Protein AF-A0A432FIY7-F1 (afdb_monomer)

Radius of gyration: 19.16 Å; Cα contacts (8 Å, |Δi|>4): 61; chains: 1; bounding box: 39×21×58 Å

pLDDT: mean 88.85, std 11.31, range [49.25, 98.19]

Secondary structure (DSSP, 8-state):
--GGGG----HHHHHHHHHHHHHHHHTSSSS---THHHHHHHHTSTTS-HHHHHHHHHHHHHHHHHHHHHHHHHHHHHS-HHHHHHHHHHHHHHHHHHHHHHHHHH-

Structure (mmCIF, N/CA/C/O backbone):
data_AF-A0A432FIY7-F1
#
_entry.id   AF-A0A432FIY7-F1
#
loop_
_atom_site.group_PDB
_atom_site.id
_atom_site.type_symbol
_atom_site.label_atom_id
_atom_site.label_alt_id
_atom_site.label_comp_id
_atom_site.label_asym_id
_atom_site.label_entity_id
_atom_site.label_seq_id
_atom_site.pdbx_PDB_ins_code
_atom_site.Cartn_x
_atom_site.Cartn_y
_atom_site.Cartn_z
_atom_site.occupancy
_atom_site.B_iso_or_equiv
_atom_site.auth_seq_id
_atom_site.auth_comp_id
_atom_site.auth_asym_id
_atom_site.auth_atom_id
_atom_site.pdbx_PDB_model_num
ATOM 1 N N . MET A 1 1 ? 0.737 10.890 -30.891 1.00 49.25 1 MET A N 1
ATOM 2 C CA . MET A 1 1 ? 1.414 11.266 -29.639 1.00 49.25 1 MET A CA 1
ATOM 3 C C . MET A 1 1 ? 2.143 10.033 -29.166 1.00 49.25 1 MET A C 1
ATOM 5 O O . MET A 1 1 ? 1.482 9.099 -28.725 1.00 49.25 1 MET A O 1
ATOM 9 N N . ASP A 1 2 ? 3.458 9.990 -29.347 1.00 53.66 2 ASP A N 1
ATOM 10 C CA . ASP A 1 2 ? 4.263 8.933 -28.748 1.00 53.66 2 ASP A CA 1
ATOM 11 C C . ASP A 1 2 ? 4.256 9.147 -27.236 1.00 53.66 2 ASP A C 1
ATOM 13 O O . ASP A 1 2 ? 4.675 10.192 -26.743 1.00 53.66 2 ASP A O 1
ATOM 17 N N . LEU A 1 3 ? 3.757 8.163 -26.484 1.00 52.94 3 LEU A N 1
ATOM 18 C CA . LEU A 1 3 ? 3.753 8.190 -25.013 1.00 52.94 3 LEU A CA 1
ATOM 19 C C . LEU A 1 3 ? 5.173 8.367 -24.433 1.00 52.94 3 LEU A C 1
ATOM 21 O O . LEU A 1 3 ? 5.328 8.755 -23.277 1.00 52.94 3 LEU A O 1
ATOM 25 N N . TRP A 1 4 ? 6.192 8.134 -25.262 1.00 52.53 4 TRP A N 1
ATOM 26 C CA . TRP A 1 4 ? 7.611 8.351 -25.007 1.00 52.53 4 TRP A CA 1
ATOM 27 C C . TRP A 1 4 ? 7.988 9.815 -24.762 1.00 52.53 4 TRP A C 1
ATOM 29 O O . TRP A 1 4 ? 8.872 10.078 -23.952 1.00 52.53 4 TRP A O 1
ATOM 39 N N . GLU A 1 5 ? 7.297 10.777 -25.382 1.00 57.94 5 GLU A N 1
ATOM 40 C CA . GLU A 1 5 ? 7.574 12.206 -25.159 1.00 57.94 5 GLU A CA 1
ATOM 41 C C . GLU A 1 5 ? 7.098 12.692 -23.779 1.00 57.94 5 GLU A C 1
ATOM 43 O O . GLU A 1 5 ? 7.587 13.700 -23.272 1.00 57.94 5 GLU A O 1
ATOM 48 N N . LEU A 1 6 ? 6.173 11.967 -23.137 1.00 58.25 6 LEU A N 1
ATOM 49 C CA . LEU A 1 6 ? 5.636 12.320 -21.818 1.00 58.25 6 LEU A CA 1
ATOM 50 C C . LEU A 1 6 ? 6.532 11.869 -20.653 1.00 58.25 6 LEU A C 1
ATOM 52 O O . LEU A 1 6 ? 6.399 12.406 -19.553 1.00 58.25 6 LEU A O 1
ATOM 56 N N . PHE A 1 7 ? 7.445 10.913 -20.869 1.00 61.47 7 PHE A N 1
ATOM 57 C CA . PHE A 1 7 ? 8.256 10.313 -19.802 1.00 61.47 7 PHE A CA 1
ATOM 58 C C . PHE A 1 7 ? 9.706 10.038 -20.246 1.00 61.47 7 PHE A C 1
ATOM 60 O O . PHE A 1 7 ? 10.070 8.887 -20.492 1.00 61.47 7 PHE A O 1
ATOM 67 N N . PRO A 1 8 ? 10.573 11.068 -20.306 1.00 59.12 8 PRO A N 1
ATOM 68 C CA . PRO A 1 8 ? 11.963 10.945 -20.745 1.00 59.12 8 PRO A CA 1
ATOM 69 C C . PRO A 1 8 ? 12.857 10.403 -19.615 1.00 59.12 8 PRO A C 1
ATOM 71 O O . PRO A 1 8 ? 13.818 11.046 -19.190 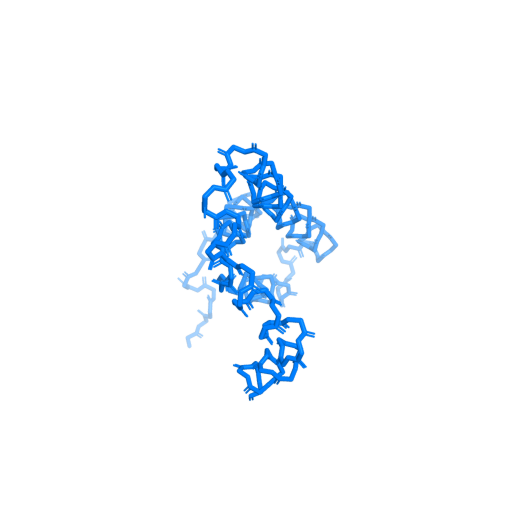1.00 59.12 8 PRO A O 1
ATOM 74 N N . PHE A 1 9 ? 12.519 9.243 -19.055 1.00 64.44 9 PHE A N 1
ATOM 75 C CA . PHE A 1 9 ? 13.321 8.640 -17.996 1.00 64.44 9 PHE A CA 1
ATOM 76 C C . PHE A 1 9 ? 14.420 7.779 -18.612 1.00 64.44 9 PHE A C 1
ATOM 78 O O . PHE A 1 9 ? 14.132 6.835 -19.342 1.00 64.44 9 PHE A O 1
ATOM 85 N N . THR A 1 10 ? 15.684 8.046 -18.280 1.00 67.81 10 THR A N 1
ATOM 86 C CA . THR A 1 10 ? 16.743 7.039 -18.445 1.00 67.81 10 THR A CA 1
ATOM 87 C C . THR A 1 10 ? 16.413 5.811 -17.578 1.00 67.81 10 THR A C 1
ATOM 89 O O . THR A 1 10 ? 15.674 5.952 -16.597 1.00 67.81 10 THR A O 1
ATOM 92 N N . PRO A 1 11 ? 16.923 4.599 -17.886 1.00 70.56 11 PRO A N 1
ATOM 93 C CA . PRO A 1 11 ? 16.581 3.387 -17.133 1.00 70.56 11 PRO A CA 1
ATOM 94 C C . PRO A 1 11 ? 16.740 3.538 -15.610 1.00 70.56 11 PRO A C 1
ATOM 96 O O . PRO A 1 11 ? 15.856 3.172 -14.839 1.00 70.56 11 PRO A O 1
ATOM 99 N N . GLU A 1 12 ? 17.824 4.168 -15.164 1.00 72.56 12 GLU A N 1
ATOM 100 C CA . GLU A 1 12 ? 18.106 4.427 -13.746 1.00 72.56 12 GLU A CA 1
ATOM 101 C C . GLU A 1 12 ? 17.063 5.348 -13.097 1.00 72.56 12 GLU A C 1
ATOM 103 O O . GLU A 1 12 ? 16.543 5.051 -12.018 1.00 72.56 12 GLU A O 1
ATOM 108 N N . VAL A 1 13 ? 16.699 6.439 -13.777 1.00 83.19 13 VAL A N 1
ATOM 109 C CA . VAL A 1 13 ? 15.669 7.375 -13.304 1.00 83.19 13 VAL A CA 1
ATOM 110 C C . VAL A 1 13 ? 14.293 6.705 -13.302 1.00 83.19 13 VAL A C 1
ATOM 112 O O . VAL A 1 13 ? 13.502 6.940 -12.390 1.00 83.19 13 VAL A O 1
ATOM 115 N N . GLY A 1 14 ? 14.021 5.820 -14.264 1.00 88.50 14 GLY A N 1
ATOM 116 C CA . GLY A 1 14 ? 12.774 5.064 -14.343 1.00 88.50 14 GLY A CA 1
ATOM 117 C C . GLY A 1 14 ? 12.592 4.104 -13.165 1.00 88.50 14 GLY A C 1
ATOM 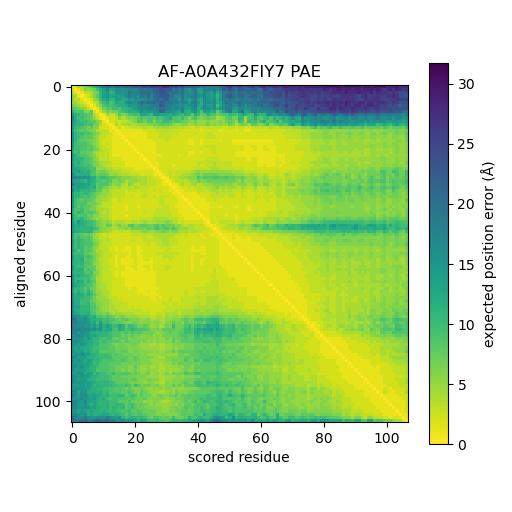118 O O . GLY A 1 14 ? 11.554 4.141 -12.504 1.00 88.50 14 GLY A O 1
ATOM 119 N N . TYR A 1 15 ? 13.603 3.292 -12.837 1.00 92.31 15 TYR A N 1
ATOM 120 C CA . TYR A 1 15 ? 13.536 2.380 -11.685 1.00 92.31 15 TYR A CA 1
ATOM 121 C C . TYR A 1 15 ? 13.423 3.127 -10.348 1.00 92.31 15 TYR A C 1
ATOM 123 O O . TYR A 1 15 ? 12.669 2.717 -9.457 1.00 92.31 15 TYR A O 1
ATOM 131 N N . LEU A 1 16 ? 14.133 4.249 -10.203 1.00 92.88 16 LEU A N 1
ATOM 132 C CA . LEU A 1 16 ? 14.037 5.097 -9.015 1.00 92.88 16 LEU A CA 1
ATOM 133 C C . LEU A 1 16 ? 12.652 5.749 -8.902 1.00 92.88 16 LEU A C 1
ATOM 135 O O . LEU A 1 16 ? 12.044 5.724 -7.830 1.00 92.88 16 LEU A O 1
ATOM 139 N N . GLY A 1 17 ? 12.116 6.267 -10.009 1.00 91.56 17 GLY A N 1
ATOM 140 C CA . GLY A 1 17 ? 10.761 6.808 -10.078 1.00 91.56 17 GLY A CA 1
ATOM 141 C C . GLY A 1 17 ? 9.713 5.767 -9.689 1.00 91.56 17 GLY A C 1
ATOM 142 O O . GLY A 1 17 ? 8.872 6.030 -8.827 1.00 91.56 17 GLY A O 1
ATOM 143 N N . LEU A 1 18 ? 9.826 4.548 -10.229 1.00 94.12 18 LEU A N 1
ATOM 144 C CA . LEU A 1 18 ? 8.964 3.427 -9.859 1.00 94.12 18 LEU A CA 1
ATOM 145 C C . LEU A 1 18 ? 9.044 3.114 -8.363 1.00 94.12 18 LEU A C 1
ATOM 147 O O . LEU A 1 18 ? 8.009 2.882 -7.736 1.00 94.12 18 LEU A O 1
ATOM 151 N N . THR A 1 19 ? 10.245 3.130 -7.785 1.00 95.88 19 THR A N 1
ATOM 152 C CA . THR A 1 19 ? 10.461 2.901 -6.350 1.00 95.88 19 THR A CA 1
ATOM 153 C C . THR A 1 19 ? 9.718 3.947 -5.519 1.00 95.88 19 THR A C 1
ATOM 155 O O . THR A 1 19 ? 8.918 3.595 -4.654 1.00 95.88 19 THR A O 1
ATOM 158 N N . ILE A 1 20 ? 9.918 5.236 -5.801 1.00 95.31 20 ILE A N 1
ATOM 159 C CA . ILE A 1 20 ? 9.298 6.335 -5.045 1.00 95.31 20 ILE A CA 1
ATOM 160 C C . ILE A 1 20 ? 7.773 6.279 -5.160 1.00 95.31 20 ILE A C 1
ATOM 162 O O . ILE A 1 20 ? 7.076 6.292 -4.143 1.00 95.31 20 ILE A O 1
ATOM 166 N N . VAL A 1 21 ? 7.248 6.173 -6.383 1.00 94.12 21 VAL A N 1
ATOM 167 C CA . VAL A 1 21 ? 5.800 6.137 -6.627 1.00 94.12 21 VAL A CA 1
ATOM 168 C C . VAL A 1 21 ? 5.176 4.902 -5.981 1.00 94.12 21 VAL A C 1
ATOM 170 O O . VAL A 1 21 ? 4.151 5.015 -5.309 1.00 94.12 21 VAL A O 1
ATOM 173 N N . SER A 1 22 ? 5.811 3.734 -6.111 1.00 96.06 22 SER A N 1
ATOM 174 C CA . SER A 1 22 ? 5.331 2.504 -5.477 1.00 96.06 22 SER A CA 1
ATOM 175 C C . SER A 1 22 ? 5.375 2.589 -3.959 1.00 96.06 22 SER A C 1
ATOM 177 O O . SER A 1 22 ? 4.431 2.138 -3.320 1.00 96.06 22 SER A O 1
ATOM 179 N N . PHE A 1 23 ? 6.410 3.188 -3.364 1.00 97.19 23 PHE A N 1
ATOM 180 C CA . PHE A 1 23 ? 6.514 3.342 -1.914 1.00 97.19 23 PHE A CA 1
ATOM 181 C C . PHE A 1 23 ? 5.446 4.289 -1.373 1.00 97.19 23 PHE A C 1
ATOM 183 O O . PHE A 1 23 ? 4.598 3.887 -0.580 1.00 97.19 23 PHE A O 1
ATOM 190 N N . PHE A 1 24 ? 5.468 5.546 -1.817 1.00 95.75 24 PHE A N 1
ATOM 191 C CA . PHE A 1 24 ? 4.618 6.594 -1.258 1.00 95.75 24 PHE A CA 1
ATOM 192 C C . PHE A 1 24 ? 3.159 6.428 -1.671 1.00 95.75 24 PHE A C 1
ATOM 194 O O . PHE A 1 24 ? 2.274 6.625 -0.841 1.00 95.75 24 PHE A O 1
ATOM 201 N N . GLY A 1 25 ? 2.893 5.967 -2.898 1.00 94.00 25 GLY A N 1
ATOM 202 C CA . GLY A 1 25 ? 1.540 5.612 -3.323 1.00 94.00 25 GLY A CA 1
ATOM 203 C C . GLY A 1 25 ? 0.948 4.472 -2.491 1.00 94.00 25 GLY A C 1
ATOM 204 O O . GLY A 1 25 ? -0.246 4.464 -2.194 1.00 94.00 25 GLY A O 1
ATOM 205 N N . SER A 1 26 ? 1.798 3.550 -2.035 1.00 95.44 26 SER A N 1
ATOM 206 C CA . SER A 1 26 ? 1.426 2.457 -1.136 1.00 95.44 26 SER A CA 1
ATOM 207 C C . SER A 1 26 ? 1.360 2.836 0.340 1.00 95.44 26 SER A C 1
ATOM 209 O O . SER A 1 26 ? 0.810 2.057 1.119 1.00 95.44 26 SER A O 1
ATOM 211 N N . LEU A 1 27 ? 1.942 3.972 0.733 1.00 95.31 27 LEU A N 1
ATOM 212 C CA . LEU A 1 27 ? 2.013 4.427 2.123 1.00 95.31 27 LEU A CA 1
ATOM 213 C C . LEU A 1 27 ? 0.713 5.115 2.580 1.00 95.31 27 LEU A C 1
ATOM 215 O O . LEU A 1 27 ? 0.554 5.411 3.763 1.00 95.31 27 LEU A O 1
ATOM 219 N N . ILE A 1 28 ? -0.234 5.337 1.665 1.00 91.00 28 ILE A N 1
ATOM 220 C CA . ILE A 1 28 ? -1.558 5.881 1.971 1.00 91.00 28 ILE A CA 1
ATOM 221 C C . ILE A 1 28 ? -2.413 4.797 2.651 1.00 91.00 28 ILE A C 1
ATOM 223 O O . ILE A 1 28 ? -2.647 3.736 2.062 1.00 91.00 28 ILE A O 1
ATOM 227 N N . PRO A 1 29 ? -2.915 5.035 3.877 1.00 86.69 29 PRO A N 1
ATOM 228 C CA . PRO A 1 29 ? -3.818 4.101 4.537 1.00 86.69 29 PRO A CA 1
ATOM 229 C C . PRO A 1 29 ? -5.152 3.965 3.789 1.00 86.69 29 PRO A C 1
ATOM 231 O O . PRO A 1 29 ? -5.709 4.950 3.311 1.00 86.69 29 PRO A O 1
ATOM 234 N N . PHE A 1 30 ? -5.702 2.748 3.771 1.00 81.69 30 PHE A N 1
ATOM 235 C CA . PHE A 1 30 ? -7.026 2.374 3.239 1.00 81.69 30 PHE A CA 1
ATOM 236 C C . PHE A 1 30 ? -7.231 2.494 1.716 1.00 81.69 30 PHE A C 1
ATOM 238 O O . PHE A 1 30 ? -7.812 1.575 1.146 1.00 81.69 30 PHE A O 1
ATOM 245 N N . VAL A 1 31 ? -6.756 3.557 1.054 1.00 85.12 31 VAL A N 1
ATOM 246 C CA . VAL A 1 31 ? -6.936 3.784 -0.396 1.00 85.12 31 VAL A CA 1
ATOM 247 C C . VAL A 1 31 ? -5.581 4.078 -1.055 1.00 85.12 31 VAL A C 1
ATOM 249 O O . VAL A 1 31 ? -5.182 5.237 -1.153 1.00 85.12 31 VAL A O 1
ATOM 252 N N . PRO A 1 32 ? -4.827 3.046 -1.469 1.00 85.44 32 PRO A N 1
ATOM 253 C CA . PRO A 1 32 ? -3.519 3.239 -2.085 1.00 85.44 32 PRO A CA 1
ATOM 254 C C . PRO A 1 32 ? -3.641 3.842 -3.490 1.00 85.44 32 PRO A C 1
ATOM 256 O O . PRO A 1 32 ? -4.569 3.527 -4.236 1.00 85.44 32 PRO A O 1
ATOM 259 N N . ILE A 1 33 ? -2.656 4.650 -3.887 1.00 89.19 33 ILE A N 1
ATOM 260 C CA . ILE A 1 33 ? -2.526 5.091 -5.282 1.00 89.19 33 ILE A CA 1
ATOM 261 C C . ILE A 1 33 ? -2.063 3.890 -6.128 1.00 89.19 33 ILE A C 1
ATOM 263 O O . ILE A 1 33 ? -1.102 3.212 -5.745 1.00 89.19 33 ILE A O 1
ATOM 267 N N . PRO A 1 34 ? -2.709 3.607 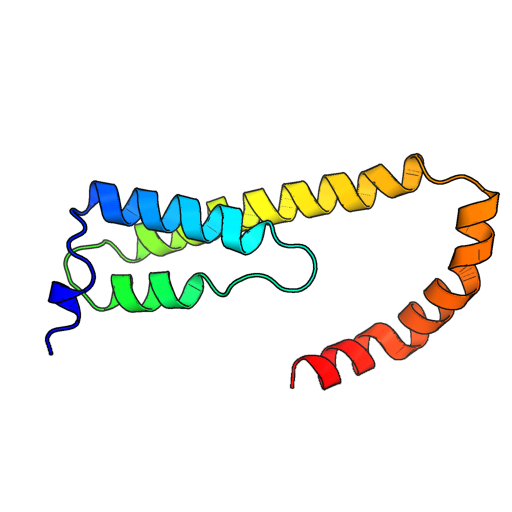-7.274 1.00 88.50 34 PRO A N 1
ATOM 268 C CA . PRO A 1 34 ? -2.435 2.421 -8.080 1.00 88.50 34 PRO A CA 1
ATOM 269 C C . PRO A 1 34 ? -1.105 2.524 -8.851 1.00 88.50 34 PRO A C 1
ATOM 271 O O . PRO A 1 34 ? -1.074 2.867 -10.031 1.00 88.50 34 PRO A O 1
ATOM 274 N N . SER A 1 35 ? 0.012 2.167 -8.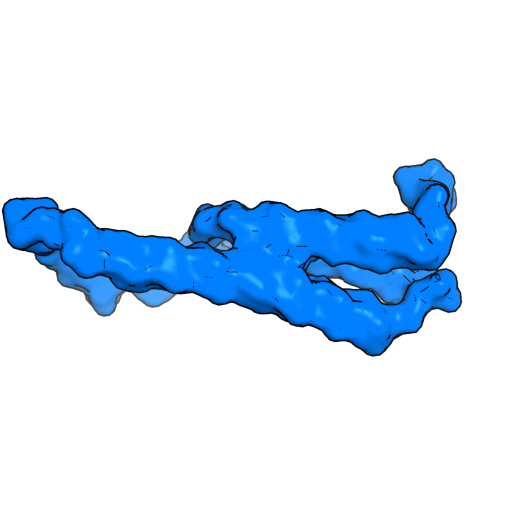208 1.00 90.00 35 SER A N 1
ATOM 275 C CA . SER A 1 35 ? 1.345 2.164 -8.842 1.00 90.00 35 SER A CA 1
ATOM 276 C C . SER A 1 35 ? 1.495 1.140 -9.973 1.00 90.00 35 SER A C 1
ATOM 278 O O . SER A 1 35 ? 2.382 1.283 -10.813 1.00 90.00 35 SER A O 1
ATOM 280 N N . PHE A 1 36 ? 0.614 0.135 -10.046 1.00 90.31 36 PHE A N 1
ATOM 281 C CA . PHE A 1 36 ? 0.635 -0.867 -11.115 1.00 90.31 36 PHE A CA 1
ATOM 282 C C . PHE A 1 36 ? 0.428 -0.253 -12.506 1.00 90.31 36 PHE A C 1
ATOM 284 O O . PHE A 1 36 ? 0.890 -0.832 -13.481 1.00 90.31 36 PHE A O 1
ATOM 291 N N . ILE A 1 37 ? -0.222 0.916 -12.604 1.00 91.62 37 ILE A N 1
ATOM 292 C CA . ILE A 1 37 ? -0.368 1.641 -13.873 1.00 91.62 37 ILE A CA 1
ATOM 293 C C . ILE A 1 37 ? 1.016 2.016 -14.409 1.00 91.62 37 ILE A C 1
ATOM 295 O O . ILE A 1 37 ? 1.307 1.766 -15.573 1.00 91.62 37 ILE A O 1
ATOM 299 N N . LEU A 1 38 ? 1.892 2.531 -13.541 1.00 91.00 38 LEU A N 1
ATOM 300 C CA . LEU A 1 38 ? 3.259 2.896 -13.906 1.00 91.00 38 LEU A CA 1
ATOM 301 C C . LEU A 1 38 ? 4.087 1.660 -14.290 1.00 91.00 38 LEU A C 1
ATOM 303 O O . LEU A 1 38 ? 4.793 1.683 -15.295 1.00 91.00 38 LEU A O 1
ATOM 307 N N . VAL A 1 39 ? 3.953 0.561 -13.538 1.00 93.38 39 VAL A N 1
ATOM 308 C CA . VAL A 1 39 ? 4.592 -0.724 -13.883 1.00 93.38 39 VAL A CA 1
ATOM 309 C C . VAL A 1 39 ? 4.143 -1.193 -15.266 1.00 93.38 39 VAL A C 1
ATOM 311 O O . VAL A 1 39 ? 4.982 -1.542 -16.089 1.00 93.38 39 VAL A O 1
ATOM 314 N N . ALA A 1 40 ? 2.836 -1.167 -15.539 1.00 92.38 40 ALA A N 1
ATOM 315 C CA . ALA A 1 40 ? 2.273 -1.601 -16.811 1.00 92.38 40 ALA A CA 1
ATOM 316 C C . ALA A 1 40 ? 2.789 -0.750 -17.976 1.00 92.38 40 ALA A C 1
ATOM 318 O O . ALA A 1 40 ? 3.204 -1.305 -18.986 1.00 92.38 40 ALA A O 1
ATOM 319 N N . THR A 1 41 ? 2.834 0.578 -17.830 1.00 90.19 41 THR A N 1
ATOM 320 C CA . THR A 1 41 ? 3.361 1.458 -18.885 1.00 90.19 41 THR A CA 1
ATOM 321 C C . THR A 1 41 ? 4.854 1.249 -19.123 1.00 90.19 41 THR A C 1
ATOM 323 O O . THR A 1 41 ? 5.289 1.242 -20.269 1.00 90.19 41 THR A O 1
ATOM 326 N N . MET A 1 42 ? 5.639 1.036 -18.062 1.00 90.00 42 MET A N 1
ATOM 327 C CA . MET A 1 42 ? 7.082 0.793 -18.180 1.00 90.00 42 MET A CA 1
ATOM 328 C C . MET A 1 42 ? 7.400 -0.588 -18.768 1.00 90.00 42 MET A C 1
ATOM 330 O O . MET A 1 42 ? 8.427 -0.741 -19.421 1.00 90.00 42 MET A O 1
ATOM 334 N N . ALA A 1 43 ? 6.523 -1.576 -18.568 1.00 91.25 43 ALA A N 1
ATOM 335 C C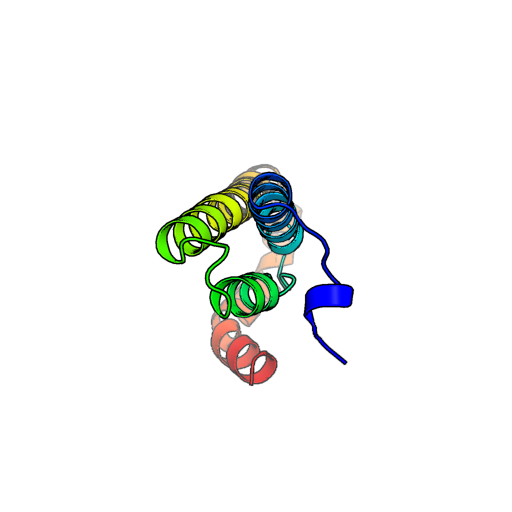A . ALA A 1 43 ? 6.702 -2.946 -19.049 1.00 91.25 43 ALA A CA 1
ATOM 336 C C . ALA A 1 43 ? 6.381 -3.144 -20.544 1.00 91.25 43 ALA A C 1
ATOM 338 O O . ALA A 1 43 ? 6.712 -4.190 -21.092 1.00 91.25 43 ALA A O 1
ATOM 339 N N . VAL A 1 44 ? 5.724 -2.182 -21.205 1.00 88.94 44 VAL A N 1
ATOM 340 C CA . VAL A 1 44 ? 5.382 -2.274 -22.642 1.00 88.94 44 VAL A CA 1
ATOM 341 C C . VAL A 1 44 ? 6.602 -2.040 -23.549 1.00 88.94 44 VAL A C 1
ATOM 343 O O . VAL A 1 44 ? 6.593 -2.468 -24.699 1.00 88.94 44 VAL A O 1
ATOM 346 N N . GLY A 1 45 ? 7.650 -1.372 -23.057 1.00 81.00 45 GLY A N 1
ATOM 347 C CA . GLY A 1 45 ? 8.868 -1.092 -23.823 1.00 81.00 45 GLY A CA 1
ATOM 348 C C . GLY A 1 45 ? 10.006 -2.083 -23.586 1.00 81.00 45 GLY A C 1
ATOM 349 O O . GLY A 1 45 ? 10.030 -2.797 -22.592 1.00 81.00 45 GLY A O 1
ATOM 350 N N . GLU A 1 46 ? 11.015 -2.042 -24.457 1.00 84.88 46 GLU A N 1
ATOM 351 C CA . GLU A 1 46 ? 12.238 -2.859 -24.341 1.00 84.88 46 GLU A CA 1
ATOM 352 C C . GLU A 1 46 ? 13.304 -2.240 -23.414 1.00 84.88 46 GLU A C 1
ATOM 354 O O . GLU A 1 46 ? 14.347 -2.835 -23.159 1.00 84.88 46 GLU A O 1
ATOM 359 N N . GLN A 1 47 ? 13.059 -1.031 -22.899 1.00 86.00 47 GLN A N 1
ATOM 360 C CA . GLN A 1 47 ? 14.026 -0.280 -22.093 1.00 86.00 47 GLN A CA 1
ATOM 361 C C . GLN A 1 47 ? 14.213 -0.846 -20.674 1.00 86.00 47 GLN A C 1
ATOM 363 O O . GLN A 1 47 ? 15.264 -0.646 -20.059 1.00 86.00 47 GLN A O 1
ATOM 368 N N . PHE A 1 48 ? 13.194 -1.516 -20.133 1.00 90.50 48 PHE A N 1
ATOM 369 C CA . PHE A 1 48 ? 13.174 -1.993 -18.755 1.00 90.50 48 PHE A CA 1
ATOM 370 C C . PHE A 1 48 ? 12.991 -3.507 -18.700 1.00 90.50 48 PHE A C 1
ATOM 372 O O . PHE A 1 48 ? 12.187 -4.081 -19.428 1.00 90.50 48 PHE A O 1
ATOM 379 N N . ASP A 1 49 ? 13.697 -4.150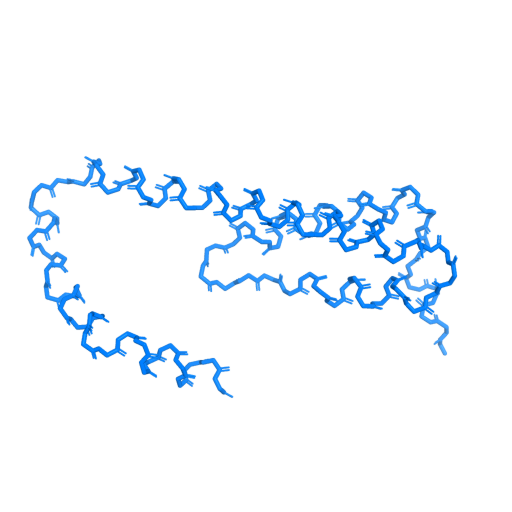 -17.774 1.00 93.44 49 ASP A N 1
ATOM 380 C CA . ASP A 1 49 ? 13.506 -5.564 -17.483 1.00 93.44 49 ASP A CA 1
ATOM 381 C C . ASP A 1 49 ? 12.245 -5.734 -16.623 1.00 93.44 49 ASP A C 1
ATOM 383 O O . ASP A 1 49 ? 12.148 -5.216 -15.505 1.00 93.44 49 ASP A O 1
ATOM 387 N N . ILE A 1 50 ? 11.270 -6.478 -17.143 1.00 93.50 50 ILE A N 1
ATOM 388 C CA . ILE A 1 50 ? 9.988 -6.709 -16.473 1.00 93.50 50 ILE A CA 1
ATOM 389 C C . ILE A 1 50 ? 10.139 -7.402 -15.112 1.00 93.50 50 ILE A C 1
ATOM 391 O O . ILE A 1 50 ? 9.401 -7.084 -14.177 1.00 93.50 50 ILE A O 1
ATOM 395 N N . HIS A 1 51 ? 11.100 -8.314 -14.961 1.00 95.19 51 HIS A N 1
ATOM 396 C CA . HIS A 1 51 ? 11.346 -8.996 -13.695 1.00 95.19 51 HIS A CA 1
ATOM 397 C C . HIS A 1 51 ? 11.864 -8.005 -12.656 1.00 95.19 51 HIS A C 1
ATOM 399 O O . HIS A 1 51 ? 11.387 -8.003 -11.519 1.00 95.19 51 HIS A O 1
ATOM 405 N N . VAL A 1 52 ? 12.777 -7.114 -13.052 1.00 95.50 52 VAL A N 1
ATOM 406 C CA . VAL A 1 52 ? 13.295 -6.056 -12.173 1.00 95.50 52 VAL A CA 1
ATOM 407 C C . VAL A 1 52 ? 12.184 -5.083 -11.776 1.00 95.50 52 VAL A C 1
ATOM 409 O O . VAL A 1 52 ? 12.041 -4.782 -10.589 1.00 95.50 52 VAL A O 1
ATOM 412 N N . LEU A 1 53 ? 11.349 -4.643 -12.726 1.00 95.06 53 LEU A N 1
ATOM 413 C CA . LEU A 1 53 ? 10.205 -3.765 -12.445 1.00 95.06 53 LEU A CA 1
ATOM 414 C C . LEU A 1 53 ? 9.257 -4.383 -11.410 1.00 95.06 53 LEU A C 1
ATOM 416 O O . LEU A 1 53 ? 8.893 -3.729 -10.430 1.00 95.06 53 LEU A O 1
ATOM 420 N N . VAL A 1 54 ? 8.875 -5.649 -11.604 1.00 95.44 54 VAL A N 1
ATOM 421 C CA . VAL A 1 54 ? 7.955 -6.352 -10.701 1.00 95.44 54 VAL A CA 1
ATOM 422 C C . VAL A 1 54 ? 8.579 -6.545 -9.321 1.00 95.44 54 VAL A C 1
ATOM 424 O O . VAL A 1 54 ? 7.899 -6.314 -8.322 1.00 95.44 54 VAL A O 1
ATOM 427 N N . LEU A 1 55 ? 9.862 -6.909 -9.235 1.00 97.56 55 LEU A N 1
ATOM 428 C CA . LEU A 1 55 ? 10.549 -7.081 -7.953 1.00 97.56 55 LEU A CA 1
ATOM 429 C C . LEU A 1 55 ? 10.648 -5.767 -7.174 1.00 97.56 55 LEU A C 1
ATOM 431 O O . LEU A 1 55 ? 10.313 -5.744 -5.989 1.00 97.56 55 LEU A O 1
ATOM 435 N N . ILE A 1 56 ? 11.042 -4.672 -7.830 1.00 96.56 56 ILE A N 1
ATOM 436 C CA . ILE A 1 56 ? 11.099 -3.341 -7.210 1.00 96.56 56 ILE A CA 1
ATOM 437 C C . ILE A 1 56 ? 9.710 -2.936 -6.717 1.00 96.56 56 ILE A C 1
ATOM 439 O O . ILE A 1 56 ? 9.528 -2.635 -5.536 1.00 96.56 56 ILE A O 1
ATOM 443 N N . ALA A 1 57 ? 8.704 -2.980 -7.593 1.00 96.56 57 ALA A N 1
ATOM 444 C CA . ALA A 1 57 ? 7.350 -2.578 -7.239 1.00 96.56 57 ALA A CA 1
ATOM 445 C C . ALA A 1 57 ? 6.786 -3.421 -6.086 1.00 96.56 57 ALA A C 1
ATOM 447 O O . ALA A 1 57 ? 6.204 -2.864 -5.151 1.00 96.56 57 ALA A O 1
ATOM 448 N N . ALA A 1 58 ? 6.984 -4.743 -6.113 1.00 96.81 58 ALA A N 1
ATOM 449 C CA . ALA A 1 58 ? 6.508 -5.654 -5.079 1.00 96.81 58 ALA A CA 1
ATOM 450 C C . ALA A 1 58 ? 7.198 -5.405 -3.733 1.00 96.81 58 ALA A C 1
ATOM 452 O O . ALA A 1 58 ? 6.510 -5.219 -2.726 1.00 96.81 58 ALA A O 1
ATOM 453 N N . LEU A 1 59 ? 8.534 -5.359 -3.701 1.00 98.19 59 LEU A N 1
ATOM 454 C CA . LEU A 1 59 ? 9.300 -5.166 -2.467 1.00 98.19 59 LEU A CA 1
ATOM 455 C C . LEU A 1 59 ? 9.003 -3.809 -1.837 1.00 98.19 59 LEU A C 1
ATOM 457 O O . LEU A 1 59 ? 8.676 -3.725 -0.652 1.00 98.19 59 LEU A O 1
ATOM 461 N N . THR A 1 60 ? 9.049 -2.749 -2.636 1.00 97.00 60 THR A N 1
ATOM 462 C CA . THR A 1 60 ? 8.870 -1.389 -2.143 1.00 97.00 60 THR A CA 1
ATOM 463 C C . THR A 1 60 ? 7.431 -1.128 -1.701 1.00 97.00 60 THR A C 1
ATOM 465 O O . THR A 1 60 ? 7.205 -0.540 -0.640 1.00 97.00 60 THR A O 1
ATOM 468 N N . SER A 1 61 ? 6.442 -1.629 -2.448 1.00 96.81 61 SER A N 1
ATOM 469 C CA . SER A 1 61 ? 5.043 -1.554 -2.017 1.00 96.81 61 SER A CA 1
ATOM 470 C C . SER A 1 61 ? 4.822 -2.345 -0.728 1.00 96.81 61 SER A C 1
ATOM 472 O O . SER A 1 61 ? 4.166 -1.852 0.186 1.00 96.81 61 SER A O 1
ATOM 474 N N . THR A 1 62 ? 5.382 -3.553 -0.620 1.00 96.75 62 THR A N 1
ATOM 475 C CA . THR A 1 62 ? 5.255 -4.392 0.582 1.00 96.75 62 THR A CA 1
ATOM 476 C C . THR A 1 62 ? 5.886 -3.720 1.795 1.00 96.75 62 THR A C 1
ATOM 478 O O . THR A 1 62 ? 5.268 -3.694 2.857 1.00 96.75 62 THR A O 1
ATOM 481 N N . ALA A 1 63 ? 7.057 -3.097 1.639 1.00 97.88 63 ALA A N 1
ATOM 482 C CA . ALA A 1 63 ? 7.703 -2.337 2.704 1.00 97.88 63 ALA A CA 1
ATOM 483 C C . ALA A 1 63 ? 6.795 -1.212 3.234 1.00 97.88 63 ALA A C 1
ATOM 485 O O . ALA A 1 63 ? 6.602 -1.097 4.445 1.00 97.88 63 ALA A O 1
ATOM 486 N N . ALA A 1 64 ? 6.158 -0.441 2.345 1.00 96.75 64 ALA A N 1
ATOM 487 C CA . ALA A 1 64 ? 5.197 0.588 2.744 1.00 96.75 64 ALA A CA 1
ATOM 488 C C . ALA A 1 64 ? 3.993 -0.001 3.505 1.00 96.75 64 ALA A C 1
ATOM 490 O O . ALA A 1 64 ? 3.620 0.503 4.568 1.00 96.75 64 ALA A O 1
ATOM 491 N N . LYS A 1 65 ? 3.422 -1.117 3.025 1.00 95.25 65 LYS A N 1
ATOM 492 C CA . LYS A 1 65 ? 2.311 -1.798 3.718 1.00 95.25 65 LYS A CA 1
ATOM 493 C C . LYS A 1 65 ? 2.732 -2.329 5.085 1.00 95.25 65 LYS A C 1
ATOM 495 O O . LYS A 1 65 ? 1.954 -2.253 6.034 1.00 95.25 65 LYS A O 1
ATOM 500 N N . GLN A 1 66 ? 3.960 -2.817 5.210 1.00 97.06 66 GLN A N 1
ATOM 501 C CA . GLN A 1 66 ? 4.491 -3.315 6.469 1.00 97.06 66 GLN A CA 1
ATOM 502 C C . GLN A 1 66 ? 4.631 -2.194 7.510 1.00 97.06 66 GLN A C 1
ATOM 504 O O . GLN A 1 66 ? 4.315 -2.408 8.681 1.00 97.06 66 GLN A O 1
ATOM 509 N N . ILE A 1 67 ? 5.023 -0.985 7.088 1.00 96.62 67 ILE A N 1
ATOM 510 C CA . ILE A 1 67 ? 5.041 0.205 7.952 1.00 96.62 67 ILE A CA 1
ATOM 511 C C . ILE A 1 67 ? 3.625 0.527 8.440 1.00 96.62 67 ILE A C 1
ATOM 513 O O . ILE A 1 67 ? 3.408 0.624 9.649 1.00 96.62 67 ILE A O 1
ATOM 517 N N . ILE A 1 68 ? 2.645 0.624 7.531 1.00 95.00 68 ILE A N 1
ATOM 518 C CA . ILE A 1 68 ? 1.240 0.879 7.902 1.00 95.00 68 ILE A CA 1
ATOM 519 C C . ILE A 1 68 ? 0.744 -0.187 8.881 1.00 95.00 68 ILE A C 1
ATOM 521 O O . ILE A 1 68 ? 0.102 0.147 9.880 1.00 95.00 68 ILE A O 1
ATOM 525 N N . PHE A 1 69 ? 1.049 -1.461 8.619 1.00 93.88 69 PHE A N 1
ATOM 526 C CA . PHE A 1 69 ? 0.656 -2.570 9.478 1.00 93.88 69 PHE A CA 1
ATOM 527 C C . PHE A 1 69 ? 1.249 -2.427 10.879 1.00 93.88 69 PHE A C 1
ATOM 529 O O . PHE A 1 69 ? 0.500 -2.466 11.852 1.00 93.88 69 PHE A O 1
ATOM 536 N N . TYR A 1 70 ? 2.560 -2.212 11.005 1.00 94.81 70 TYR A N 1
ATOM 537 C CA . TYR A 1 70 ? 3.203 -2.083 12.312 1.00 94.81 70 TYR A CA 1
ATOM 538 C C . TYR A 1 70 ? 2.718 -0.861 13.090 1.00 94.81 70 TYR A C 1
ATOM 540 O O . TYR A 1 70 ? 2.470 -0.975 14.291 1.00 94.81 70 TYR A O 1
ATOM 548 N N . VAL A 1 71 ? 2.517 0.278 12.425 1.00 93.81 71 VAL A N 1
ATOM 549 C CA . VAL A 1 71 ? 1.977 1.487 13.063 1.00 93.81 71 VAL A CA 1
ATOM 550 C C . VAL A 1 71 ? 0.536 1.257 13.522 1.00 93.81 71 VAL A C 1
ATOM 552 O O . VAL A 1 71 ? 0.197 1.550 14.667 1.00 93.81 71 VAL A O 1
ATOM 555 N N . SER A 1 72 ? -0.307 0.667 12.673 1.00 90.75 72 SER A N 1
ATOM 556 C CA . SER A 1 72 ? -1.720 0.419 12.987 1.00 90.75 72 SER A CA 1
ATOM 557 C C . SER A 1 72 ? -1.891 -0.640 14.077 1.00 90.75 72 SER A C 1
ATOM 559 O O . SER A 1 72 ? -2.670 -0.466 15.017 1.00 90.75 72 SER A O 1
ATOM 561 N N . TYR A 1 73 ? -1.145 -1.741 13.976 1.00 90.81 73 TYR A N 1
ATOM 562 C CA . TYR A 1 73 ? -1.176 -2.838 14.937 1.00 90.81 73 TYR A CA 1
ATOM 563 C C . TYR A 1 73 ? -0.564 -2.419 16.277 1.00 90.81 73 TYR A C 1
ATOM 565 O O . TYR A 1 73 ? -1.184 -2.602 17.327 1.00 90.81 73 TYR A O 1
ATOM 573 N N . GLY A 1 74 ? 0.615 -1.791 16.248 1.00 91.31 74 GLY A N 1
ATOM 574 C CA . GLY A 1 74 ? 1.295 -1.269 17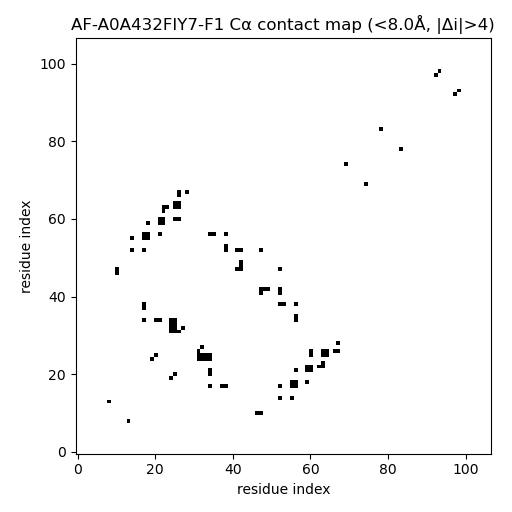.432 1.00 91.31 74 GLY A CA 1
ATOM 575 C C . GLY A 1 74 ? 0.496 -0.166 18.129 1.00 91.31 74 GLY A C 1
ATOM 576 O O . GLY A 1 74 ? 0.389 -0.163 19.358 1.00 91.31 74 GLY A O 1
ATOM 577 N N . GLY A 1 75 ? -0.168 0.701 17.358 1.00 88.94 75 GLY A N 1
ATOM 578 C CA . GLY A 1 75 ? -1.023 1.773 17.869 1.00 88.94 75 GLY A CA 1
ATOM 579 C C . GLY A 1 75 ? -2.136 1.275 18.794 1.00 88.94 75 GLY A C 1
ATOM 580 O O . GLY A 1 75 ? -2.466 1.947 19.770 1.00 88.94 75 GLY A O 1
ATOM 581 N N . ARG A 1 76 ? -2.648 0.049 18.594 1.00 85.44 76 ARG A N 1
ATOM 582 C CA . ARG A 1 76 ? -3.668 -0.558 19.470 1.00 85.44 76 ARG A CA 1
ATOM 583 C C . ARG A 1 76 ? -3.220 -0.675 20.930 1.00 85.44 76 ARG A C 1
ATOM 585 O O . ARG A 1 76 ? -4.066 -0.598 21.823 1.00 85.44 76 ARG A O 1
ATOM 592 N N . LYS A 1 77 ? -1.918 -0.857 21.186 1.00 87.69 77 LYS A N 1
ATOM 593 C CA . LYS A 1 77 ? -1.364 -0.965 22.547 1.00 87.69 77 LYS A CA 1
ATOM 594 C C . LYS A 1 77 ? -1.402 0.371 23.298 1.00 87.69 77 LYS A C 1
ATOM 596 O O . LYS A 1 77 ? -1.490 0.365 24.520 1.00 87.69 77 LYS A O 1
ATOM 601 N N . ILE A 1 78 ? -1.383 1.490 22.574 1.00 91.56 78 ILE A N 1
ATOM 602 C CA . ILE A 1 78 ? -1.347 2.854 23.125 1.00 91.56 78 ILE A CA 1
ATOM 603 C C . ILE A 1 78 ? -2.767 3.361 23.466 1.00 91.56 78 ILE A C 1
ATOM 605 O O . ILE A 1 78 ? -2.940 4.310 24.228 1.00 91.56 78 ILE A O 1
ATOM 609 N N . ILE A 1 79 ? -3.816 2.709 22.952 1.00 91.06 79 ILE A N 1
ATOM 610 C CA . ILE A 1 79 ? -5.215 3.106 23.171 1.00 91.06 79 ILE A CA 1
ATOM 611 C C . ILE A 1 79 ? -5.655 2.822 24.619 1.00 91.06 79 ILE A C 1
ATOM 613 O O . ILE A 1 79 ? -5.500 1.710 25.124 1.00 91.06 79 ILE A O 1
ATOM 617 N N . SER A 1 80 ? -6.299 3.804 25.262 1.00 94.62 80 SER A N 1
ATOM 618 C CA . SER A 1 80 ? -6.856 3.665 26.616 1.00 94.62 80 SER A CA 1
ATOM 619 C C . SER A 1 80 ? -8.046 2.696 26.688 1.00 94.62 80 SER A C 1
ATOM 621 O O . SER A 1 80 ? -8.807 2.535 25.730 1.00 94.62 80 SER A O 1
ATOM 623 N N . GLU A 1 81 ? -8.285 2.103 27.862 1.00 94.19 81 GLU A N 1
ATOM 624 C CA . GLU A 1 81 ? -9.427 1.198 28.089 1.00 94.19 81 GLU A CA 1
ATOM 625 C C . GLU A 1 81 ? -10.788 1.863 27.825 1.00 94.19 81 GLU A C 1
ATOM 627 O O . GLU A 1 81 ? -11.704 1.235 27.287 1.00 94.19 81 GLU A O 1
ATOM 632 N N . LYS A 1 82 ? -10.919 3.164 28.125 1.00 95.50 82 LYS A N 1
ATOM 633 C CA . LYS A 1 82 ? -12.129 3.942 27.816 1.00 95.50 82 LYS A CA 1
ATOM 634 C C . LYS A 1 82 ? -12.390 3.971 26.309 1.00 95.50 82 LYS A C 1
ATOM 636 O O . LYS A 1 82 ? -13.518 3.730 25.880 1.00 95.50 82 LYS A O 1
ATOM 641 N N . THR A 1 83 ? -11.362 4.228 25.501 1.00 93.81 83 THR A N 1
ATOM 642 C CA . THR A 1 83 ? -11.485 4.245 24.037 1.00 93.81 83 THR A CA 1
ATOM 643 C C . THR A 1 83 ? -11.742 2.844 23.487 1.00 93.81 83 THR A C 1
ATOM 645 O O . THR A 1 83 ? -12.633 2.688 22.655 1.00 93.81 83 THR A O 1
ATOM 648 N N . LYS A 1 84 ? -11.077 1.804 24.013 1.00 92.31 84 LYS A N 1
ATOM 649 C CA . LYS A 1 84 ? -11.352 0.405 23.631 1.00 92.31 84 LYS A CA 1
ATOM 650 C C . LYS A 1 84 ? -12.821 0.036 23.842 1.00 92.31 84 LYS A C 1
ATOM 652 O O . LYS A 1 84 ? -13.446 -0.497 22.927 1.00 92.31 84 LYS A O 1
ATOM 657 N N . LYS A 1 85 ? -13.404 0.382 24.999 1.00 95.56 85 LYS A N 1
ATOM 658 C CA . LYS A 1 85 ? -14.834 0.148 25.271 1.00 95.56 85 LYS A CA 1
ATOM 659 C C . LYS A 1 85 ? -15.742 0.898 24.295 1.00 95.56 85 LYS A C 1
ATOM 661 O O . LYS A 1 85 ? -16.705 0.319 23.803 1.00 95.56 85 LYS A O 1
ATOM 666 N N . ARG A 1 86 ? -15.419 2.154 23.966 1.00 94.94 86 ARG A N 1
ATOM 667 C CA . ARG A 1 86 ? -16.182 2.954 22.987 1.00 94.94 86 ARG A CA 1
ATOM 668 C C . ARG A 1 86 ? -16.099 2.404 21.561 1.00 94.94 86 ARG A C 1
ATOM 670 O O . ARG A 1 86 ? -17.037 2.598 20.799 1.00 94.94 86 ARG A O 1
ATOM 677 N N . MET A 1 87 ? -15.0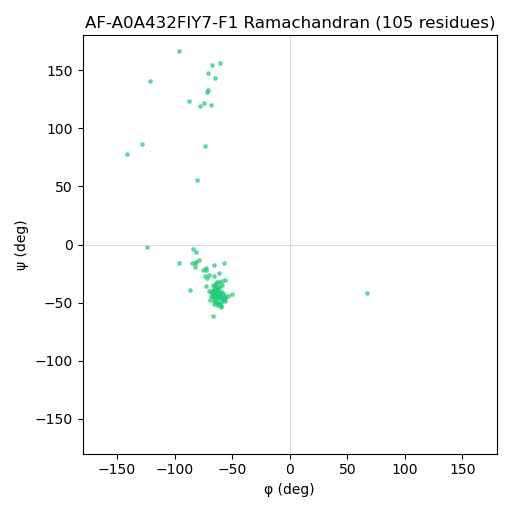21 1.704 21.207 1.00 94.50 87 MET A N 1
ATOM 678 C CA . MET A 1 87 ? -14.854 1.082 19.888 1.00 94.50 87 MET A CA 1
ATOM 679 C C . MET A 1 87 ? -15.570 -0.271 19.746 1.00 94.50 87 MET A C 1
ATOM 681 O O . MET A 1 87 ? -15.748 -0.731 18.620 1.00 94.50 87 MET A O 1
ATOM 685 N N . LEU A 1 88 ? -16.007 -0.912 20.840 1.00 95.25 88 LEU A N 1
ATOM 686 C CA . LEU A 1 88 ? -16.669 -2.228 20.800 1.00 95.25 88 LEU A CA 1
ATOM 687 C C . LEU A 1 88 ? -17.882 -2.295 19.850 1.00 95.25 88 LEU A C 1
ATOM 689 O O . LEU A 1 88 ? -17.971 -3.272 19.104 1.00 95.25 88 LEU A O 1
ATOM 693 N N . PRO A 1 89 ? -18.809 -1.312 19.820 1.00 96.25 89 PRO A N 1
ATOM 694 C CA . PRO A 1 89 ? -19.945 -1.351 18.898 1.00 96.25 89 PRO A CA 1
ATOM 695 C C . PRO A 1 89 ? -19.498 -1.329 17.434 1.00 96.25 89 PRO A C 1
ATOM 697 O O . PRO A 1 89 ? -19.955 -2.147 16.637 1.00 96.25 89 PRO A O 1
ATOM 700 N N . PHE A 1 90 ? -18.539 -0.460 17.102 1.00 94.69 90 PHE A N 1
ATOM 701 C CA . PHE A 1 90 ? -17.966 -0.379 15.761 1.00 94.69 90 PHE A CA 1
ATOM 702 C C . PHE A 1 90 ? -17.257 -1.682 15.375 1.00 94.69 90 PHE A C 1
ATOM 704 O O . PHE A 1 90 ? -17.495 -2.217 14.299 1.00 94.69 90 PHE A O 1
ATOM 711 N N . GLN A 1 91 ? -16.466 -2.267 16.281 1.00 94.31 91 GLN A N 1
ATOM 712 C CA . GLN A 1 91 ? -15.818 -3.561 16.043 1.00 94.31 91 GLN A CA 1
ATOM 713 C C . GLN A 1 91 ? -16.828 -4.677 15.762 1.00 94.31 91 GLN A C 1
ATOM 715 O O . GLN A 1 91 ? -16.596 -5.492 14.874 1.00 94.31 91 GLN A O 1
ATOM 720 N N . ARG A 1 92 ? -17.955 -4.722 16.485 1.00 96.81 92 ARG A N 1
ATOM 721 C CA . ARG A 1 92 ? -19.021 -5.705 16.228 1.00 96.81 92 ARG A CA 1
ATOM 722 C C . ARG A 1 92 ? -19.660 -5.500 14.855 1.00 96.81 92 ARG A C 1
ATOM 724 O O . ARG A 1 92 ? -19.906 -6.486 14.165 1.00 96.81 92 ARG A O 1
ATOM 731 N N . LEU A 1 93 ? -19.892 -4.248 14.458 1.00 96.31 93 LEU A N 1
ATOM 732 C CA . LEU A 1 93 ? -20.438 -3.908 13.144 1.00 96.31 93 LEU A CA 1
ATOM 733 C C . LEU A 1 93 ? -19.489 -4.344 12.019 1.00 96.31 93 LEU A C 1
ATOM 735 O O . LEU A 1 93 ? -19.894 -5.098 11.137 1.00 96.31 93 LEU A O 1
ATOM 739 N N . VAL A 1 94 ? -18.215 -3.947 12.099 1.00 94.38 94 VAL A N 1
ATOM 740 C CA . VAL A 1 94 ? -17.177 -4.320 11.124 1.00 94.38 94 VAL A CA 1
ATOM 741 C C . VAL A 1 94 ? -16.968 -5.835 11.093 1.00 94.38 94 VAL A C 1
ATOM 743 O O . VAL A 1 94 ? -16.833 -6.410 10.022 1.00 94.38 94 VAL A O 1
ATOM 746 N N . LYS A 1 95 ? -17.015 -6.526 12.238 1.00 95.00 95 LYS A N 1
ATOM 747 C CA . LYS A 1 95 ? -16.903 -7.993 12.272 1.00 95.00 95 LYS A CA 1
ATOM 748 C C . LYS A 1 95 ? -18.063 -8.688 11.549 1.00 95.00 95 LYS A C 1
ATOM 750 O O . LYS A 1 95 ? -17.859 -9.758 10.989 1.00 95.00 95 LYS A O 1
ATOM 755 N N . ARG A 1 96 ? -19.268 -8.110 11.578 1.00 96.56 96 ARG A N 1
ATOM 756 C CA . ARG A 1 96 ? -20.468 -8.711 10.976 1.00 96.56 96 ARG A CA 1
ATOM 757 C C . ARG A 1 96 ? -20.637 -8.373 9.495 1.00 96.56 96 ARG A C 1
ATOM 759 O O . ARG A 1 96 ? -21.050 -9.242 8.738 1.00 96.56 96 ARG A O 1
ATOM 766 N N . TYR A 1 97 ? -20.335 -7.138 9.099 1.00 96.81 97 TYR A N 1
ATOM 767 C CA . TYR A 1 97 ? -20.617 -6.630 7.749 1.00 96.81 97 TYR A CA 1
ATOM 768 C C . TYR A 1 97 ? -19.389 -6.097 7.015 1.00 96.81 97 TYR A C 1
ATOM 770 O O . TYR A 1 97 ? -19.507 -5.667 5.878 1.0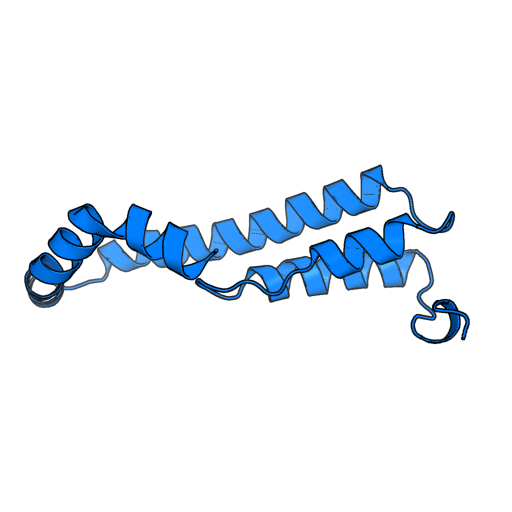0 96.81 97 TYR A O 1
ATOM 778 N N . GLY A 1 98 ? -18.209 -6.096 7.636 1.00 93.19 98 GLY A N 1
ATOM 779 C CA . GLY A 1 98 ? -17.018 -5.471 7.062 1.00 93.19 98 GLY A CA 1
ATOM 780 C C . GLY A 1 98 ? -16.606 -6.085 5.728 1.00 93.19 98 GLY A C 1
ATOM 781 O O . GLY A 1 98 ? -16.293 -5.345 4.807 1.00 93.19 98 GLY A O 1
ATOM 782 N N . ALA A 1 99 ? -16.667 -7.414 5.597 1.00 93.00 99 ALA A N 1
ATOM 783 C CA . ALA A 1 99 ? -16.317 -8.091 4.348 1.00 93.00 99 ALA A CA 1
ATOM 784 C C . ALA A 1 99 ? -17.286 -7.740 3.206 1.00 93.00 99 ALA A C 1
ATOM 786 O O . ALA A 1 99 ? -16.848 -7.356 2.127 1.00 93.00 99 ALA A O 1
ATOM 787 N N . SER A 1 100 ? -18.596 -7.814 3.450 1.00 95.19 100 SER A N 1
ATOM 788 C CA . SER A 1 100 ? -19.612 -7.470 2.453 1.00 95.19 100 SER A CA 1
ATOM 789 C C . SER A 1 100 ? -19.614 -5.978 2.117 1.00 95.19 100 SER A C 1
ATOM 791 O O . SER A 1 100 ? -19.710 -5.624 0.948 1.00 95.19 100 SER A O 1
ATOM 793 N N . ALA A 1 101 ? -19.436 -5.101 3.107 1.00 92.25 101 ALA A N 1
ATOM 794 C CA . ALA A 1 101 ? -19.300 -3.665 2.878 1.00 92.25 101 ALA A CA 1
ATOM 795 C C . ALA A 1 101 ? -18.052 -3.331 2.047 1.00 92.25 101 ALA A C 1
ATOM 797 O O . ALA A 1 101 ? -18.139 -2.528 1.124 1.00 92.25 101 ALA A O 1
ATOM 798 N N . ALA A 1 102 ? -16.910 -3.966 2.335 1.00 90.06 102 ALA A N 1
ATOM 799 C CA . ALA A 1 102 ? -15.686 -3.783 1.559 1.00 90.06 102 ALA A CA 1
ATOM 800 C C . ALA A 1 102 ? -15.836 -4.297 0.121 1.00 90.06 102 ALA A C 1
ATOM 802 O O . ALA A 1 102 ? -15.398 -3.624 -0.803 1.00 90.06 102 ALA A O 1
ATOM 803 N N . PHE A 1 103 ? -16.486 -5.450 -0.072 1.00 90.44 103 PHE A N 1
ATOM 804 C CA . PHE A 1 103 ? -16.771 -5.989 -1.401 1.00 90.44 103 PHE A CA 1
ATOM 805 C C . PHE A 1 103 ? -17.626 -5.026 -2.232 1.00 90.44 103 PHE A C 1
ATOM 807 O O . PHE A 1 103 ? -17.253 -4.697 -3.349 1.00 90.44 103 PHE A O 1
ATOM 814 N N . VAL A 1 104 ? -18.730 -4.524 -1.668 1.00 93.69 104 VAL A N 1
ATOM 815 C CA . VAL A 1 104 ? -19.618 -3.575 -2.362 1.00 93.69 104 VAL A CA 1
ATOM 816 C C . VAL A 1 104 ? -18.925 -2.241 -2.641 1.00 93.69 104 VAL A C 1
ATOM 818 O O . VAL A 1 104 ? -19.176 -1.644 -3.674 1.00 93.69 104 VAL A O 1
ATOM 821 N N . ALA A 1 105 ? -18.054 -1.768 -1.747 1.00 87.44 105 ALA A N 1
ATOM 822 C CA . ALA A 1 105 ? -17.310 -0.526 -1.959 1.00 87.44 105 ALA A CA 1
ATOM 823 C C . ALA A 1 105 ? -16.190 -0.649 -3.010 1.00 87.44 105 ALA A C 1
ATOM 825 O O . ALA A 1 105 ? -15.733 0.369 -3.521 1.00 87.44 105 ALA A O 1
ATOM 826 N N . ALA A 1 106 ? -15.711 -1.868 -3.273 1.00 83.06 106 ALA A N 1
ATOM 827 C CA . ALA A 1 106 ? -14.645 -2.145 -4.233 1.00 83.06 106 ALA A CA 1
ATOM 828 C C . ALA A 1 106 ? -15.156 -2.571 -5.622 1.00 83.06 106 ALA A C 1
ATOM 830 O O . ALA A 1 106 ? -14.356 -2.596 -6.557 1.00 83.06 106 ALA A O 1
ATOM 831 N N . ALA A 1 107 ? -16.434 -2.949 -5.729 1.00 72.19 107 ALA A N 1
ATOM 832 C CA . ALA A 1 107 ? -17.118 -3.298 -6.975 1.00 72.19 107 ALA A CA 1
ATOM 833 C C . ALA A 1 107 ? -17.575 -2.042 -7.729 1.00 72.19 107 ALA A C 1
ATOM 835 O O . ALA A 1 107 ? -17.485 -2.062 -8.976 1.00 72.19 107 ALA A O 1
#

Foldseek 3Di:
DPVCVVDVDQAVRLLVVLLVQLQVQLLDPPHGNPSVVSLVVVVVDPRYDNVSSCVSSVVNSVVSVVVVCCCVVVVVVVDDPVVVVVCVVVVVVCVVCVVVVVVVVVD

Solvent-accessible surface area (backbone atoms only — not comparable to full-atom values): 6093 Å² total; per-residue (Å²): 131,66,73,63,79,80,57,87,55,54,65,70,55,41,56,50,50,46,38,53,45,18,23,59,26,34,55,41,78,100,66,54,50,74,42,64,59,58,52,55,65,51,53,75,45,89,80,45,60,56,68,59,52,50,50,46,38,50,54,34,24,48,52,25,43,50,51,54,48,51,52,58,59,54,47,60,75,74,57,50,71,70,57,55,61,69,42,45,65,58,51,54,49,44,72,74,44,38,70,63,52,50,50,65,73,73,107

Mean predicted aligned error: 6.51 Å

Sequence (107 aa):
MDLWELFPFTPEVGYLGLTIVSFFGSLIPFVPIPSFILVATMAVGEQFDIHVLVLIAALTSTAAKQIIFYVSYGGRKIISEKTKKRMLPFQRLVKRYGASAAFVAAA